Protein AF-A0A183Q1Z3-F1 (afdb_monomer_lite)

Secondary structure (DSSP, 8-state):
-----------HHHHHHHHHHHHHHHHHHHHHHHHHHHHHHHHHHHHHHHHHHH---TTS--EEEEEE-SS-EEEEE---TT--HHHHHHHH-S--

Organism: NCBI:txid31246

pLDDT: mean 79.38, std 13.53, range [37.22, 91.81]

Foldseek 3Di:
DDDPPDDPPPDPVVVVVVVVVVVVVVCVVVVCPVVVVVVVVVVVVVVVVVVLQVDDDPPDKHFPDWDDDPPDIDTDIDDDPDPDPVVVCVVVDDDD

Sequence (96 aa):
MGNAQAAKKGDPADVKALLEEAKKEFLEKWEKPAQVVKLKQVEHTLNEKRILQAISFPFLVRLDYHFKDNSNLYMVLEFVNGGEMFSHLRRIGRFR

Radius of gyration: 29.05 Å; chains: 1; bounding box: 70×61×61 Å

Structure (mmCIF, N/CA/C/O backbone):
data_AF-A0A183Q1Z3-F1
#
_entry.id   AF-A0A183Q1Z3-F1
#
loop_
_atom_site.group_PDB
_atom_site.id
_atom_site.type_symbol
_atom_site.label_atom_id
_atom_site.label_alt_id
_atom_site.label_comp_id
_atom_site.label_asym_id
_atom_site.label_entity_id
_atom_site.label_seq_id
_atom_site.pdbx_PDB_ins_code
_atom_site.Cartn_x
_atom_site.Cartn_y
_atom_site.Cartn_z
_atom_site.occupancy
_atom_site.B_iso_or_equiv
_atom_site.auth_seq_id
_atom_site.auth_comp_id
_atom_site.auth_asym_id
_atom_site.auth_atom_id
_atom_site.pdbx_PDB_model_num
ATOM 1 N N . MET A 1 1 ? 51.815 49.734 -27.940 1.00 43.56 1 MET A N 1
ATOM 2 C CA . MET A 1 1 ? 51.853 48.423 -27.257 1.00 43.56 1 MET A CA 1
ATOM 3 C C . MET A 1 1 ? 50.426 48.050 -26.894 1.00 43.56 1 MET A C 1
ATOM 5 O O . MET A 1 1 ? 49.896 48.599 -25.943 1.00 43.56 1 MET A O 1
ATOM 9 N N . GLY A 1 2 ? 49.766 47.219 -27.695 1.00 40.38 2 GLY A N 1
ATOM 10 C CA . GLY A 1 2 ? 48.374 46.832 -27.466 1.00 40.38 2 GLY A CA 1
ATOM 11 C C . GLY A 1 2 ? 48.152 45.436 -28.018 1.00 40.38 2 GLY A C 1
ATOM 12 O O . GLY A 1 2 ? 47.819 45.284 -29.187 1.00 40.38 2 GLY A O 1
ATOM 13 N N . ASN A 1 3 ? 48.405 44.419 -27.196 1.00 37.22 3 ASN A N 1
ATOM 14 C CA . ASN A 1 3 ? 48.125 43.035 -27.555 1.00 37.22 3 ASN A CA 1
ATOM 15 C C . ASN A 1 3 ? 46.651 42.748 -27.266 1.00 37.22 3 ASN A C 1
ATOM 17 O O . ASN A 1 3 ? 46.288 42.392 -26.148 1.00 37.22 3 ASN A O 1
ATOM 21 N N . ALA A 1 4 ? 45.810 42.887 -28.286 1.00 45.94 4 ALA A N 1
ATOM 22 C CA . ALA A 1 4 ? 44.530 42.200 -28.329 1.00 45.94 4 ALA A CA 1
ATOM 23 C C . ALA A 1 4 ? 44.819 40.739 -28.697 1.00 45.94 4 ALA A C 1
ATOM 25 O O . ALA A 1 4 ? 45.033 40.411 -29.864 1.00 45.94 4 ALA A O 1
ATOM 26 N N . GLN A 1 5 ? 44.886 39.856 -27.698 1.00 43.91 5 GLN A N 1
ATOM 27 C CA . GLN A 1 5 ? 44.822 38.423 -27.961 1.00 43.91 5 GLN A CA 1
ATOM 28 C C . GLN A 1 5 ? 43.425 38.127 -28.500 1.00 43.91 5 GLN A C 1
ATOM 30 O O . GLN A 1 5 ? 42.435 38.121 -27.771 1.00 43.91 5 GLN A O 1
ATO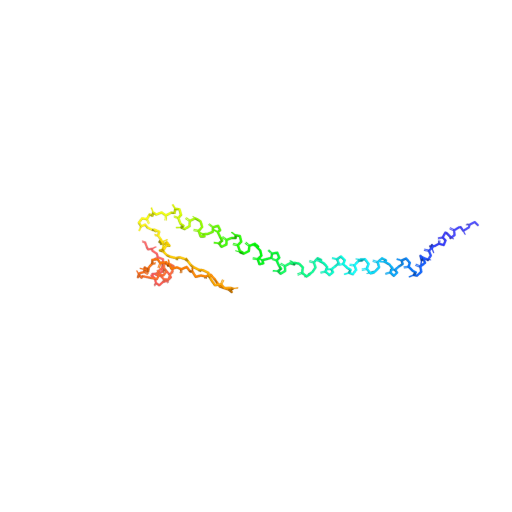M 35 N N . ALA A 1 6 ? 43.372 37.964 -29.818 1.00 39.81 6 ALA A N 1
ATOM 36 C CA . ALA A 1 6 ? 42.210 37.522 -30.553 1.00 39.81 6 ALA A CA 1
ATOM 37 C C . ALA A 1 6 ? 41.665 36.244 -29.907 1.00 39.81 6 ALA A C 1
ATOM 39 O O . ALA A 1 6 ? 42.353 35.222 -29.840 1.00 39.81 6 ALA A O 1
ATOM 40 N N . ALA A 1 7 ? 40.422 36.317 -29.432 1.00 44.69 7 ALA A N 1
ATOM 41 C CA . ALA A 1 7 ? 39.636 35.144 -29.108 1.00 44.69 7 ALA A CA 1
ATOM 42 C C . ALA A 1 7 ? 39.648 34.235 -30.342 1.00 44.69 7 ALA A C 1
ATOM 44 O O . ALA A 1 7 ? 39.115 34.602 -31.392 1.00 44.69 7 ALA A O 1
ATOM 45 N N . LYS A 1 8 ? 40.321 33.083 -30.234 1.00 53.81 8 LYS A N 1
ATOM 46 C CA . LYS A 1 8 ? 40.278 32.030 -31.247 1.00 53.81 8 LYS A CA 1
ATOM 47 C C . LYS A 1 8 ? 38.808 31.674 -31.442 1.00 53.81 8 LYS A C 1
ATOM 49 O O . LYS A 1 8 ? 38.197 31.053 -30.577 1.00 53.81 8 LYS A O 1
ATOM 54 N N . LYS A 1 9 ? 38.231 32.150 -32.543 1.00 54.97 9 LYS A N 1
ATOM 55 C CA . LYS A 1 9 ? 36.886 31.803 -32.989 1.00 54.97 9 LYS A CA 1
ATOM 56 C C . LYS A 1 9 ? 36.954 30.310 -33.303 1.00 54.97 9 LYS A C 1
ATOM 58 O O . LYS A 1 9 ? 37.531 29.949 -34.321 1.00 54.97 9 LYS A O 1
ATOM 63 N N . GLY A 1 10 ? 36.526 29.481 -32.3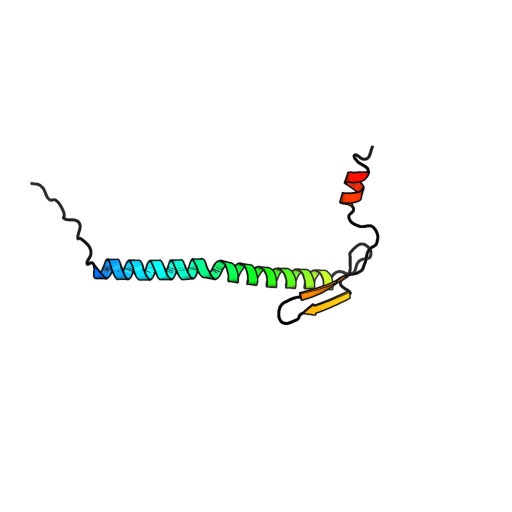48 1.00 61.06 10 GLY A N 1
ATOM 64 C CA . GLY A 1 10 ? 36.599 28.024 -32.447 1.00 61.06 10 GLY A CA 1
ATOM 65 C C . GLY A 1 10 ? 36.030 27.563 -33.781 1.00 61.06 10 GLY A C 1
ATOM 66 O O . GLY A 1 10 ? 35.034 28.127 -34.249 1.00 61.06 10 GLY A O 1
ATOM 67 N N . ASP A 1 11 ? 36.706 26.603 -34.406 1.00 72.38 11 ASP A N 1
ATOM 68 C CA . ASP A 1 11 ? 36.310 26.073 -35.699 1.00 72.38 11 ASP A CA 1
ATOM 69 C C . ASP A 1 11 ? 34.821 25.680 -35.667 1.00 72.38 11 ASP A C 1
ATOM 71 O O . ASP A 1 11 ? 34.350 25.057 -34.709 1.00 72.38 11 ASP A O 1
ATOM 75 N N . PRO A 1 12 ? 34.033 26.049 -36.690 1.00 73.38 12 PRO A N 1
ATOM 76 C CA . PRO A 1 12 ? 32.588 25.816 -36.694 1.00 73.38 12 PRO A CA 1
ATOM 77 C C . PRO A 1 12 ? 32.215 24.325 -36.614 1.00 73.38 12 PRO A C 1
ATOM 79 O O . PRO A 1 12 ? 31.097 23.992 -36.219 1.00 73.38 12 PRO A O 1
ATOM 82 N N . ALA A 1 13 ? 33.147 23.428 -36.952 1.00 77.31 13 ALA A N 1
ATOM 83 C CA . ALA A 1 13 ? 32.999 21.986 -36.784 1.00 77.31 13 ALA A CA 1
ATOM 84 C C . ALA A 1 13 ? 33.002 21.561 -35.304 1.00 77.31 13 ALA A C 1
ATOM 86 O O . ALA A 1 13 ? 32.152 20.766 -34.903 1.00 77.31 13 ALA A O 1
ATOM 87 N N . ASP A 1 14 ? 33.880 22.145 -34.487 1.00 78.25 14 ASP A N 1
ATOM 88 C CA . ASP A 1 14 ? 34.004 21.821 -33.061 1.00 78.25 14 ASP A CA 1
ATOM 89 C C . ASP A 1 14 ? 32.777 22.296 -32.279 1.00 78.25 14 ASP A C 1
ATOM 91 O O . ASP A 1 14 ? 32.251 21.585 -31.422 1.00 78.25 14 ASP A O 1
ATOM 95 N N . VAL A 1 15 ? 32.254 23.475 -32.634 1.00 81.06 15 VAL A N 1
ATOM 96 C CA . VAL A 1 15 ? 31.016 24.010 -32.046 1.00 81.06 15 VAL A CA 1
ATOM 97 C C . VAL A 1 15 ? 29.827 23.106 -32.371 1.00 81.06 15 VAL A C 1
ATOM 99 O O . VAL A 1 15 ? 28.984 22.853 -31.512 1.00 81.06 15 VAL A O 1
ATOM 102 N N . LYS A 1 16 ? 29.760 22.580 -33.599 1.00 85.31 16 LYS A N 1
ATOM 103 C CA . LYS A 1 16 ? 28.686 21.672 -34.009 1.00 85.31 16 LYS A CA 1
ATOM 104 C C . LYS A 1 16 ? 28.779 20.323 -33.293 1.00 85.31 16 LYS A C 1
ATOM 106 O O . LYS A 1 16 ? 27.755 19.818 -32.846 1.00 85.31 16 LYS A O 1
ATOM 111 N N . ALA A 1 17 ? 29.983 19.772 -33.143 1.00 86.81 17 ALA A N 1
ATOM 112 C CA . ALA A 1 17 ? 30.201 18.531 -32.402 1.00 86.81 17 ALA A CA 1
ATOM 113 C C . ALA A 1 17 ? 29.805 18.675 -30.922 1.00 86.81 17 ALA A C 1
ATOM 115 O O . ALA A 1 17 ? 29.105 17.817 -30.388 1.00 86.81 17 ALA A O 1
ATOM 116 N N . LEU A 1 18 ? 30.169 19.796 -30.290 1.00 88.12 18 LEU A N 1
ATOM 117 C CA . LEU A 1 18 ? 29.795 20.092 -28.907 1.00 88.12 18 LEU A CA 1
ATOM 118 C C . LEU A 1 18 ? 28.274 20.214 -28.732 1.00 88.12 18 LEU A C 1
ATOM 120 O O . LEU A 1 18 ? 27.722 19.709 -27.757 1.00 88.12 18 LEU A O 1
ATOM 124 N N . LEU A 1 19 ? 27.589 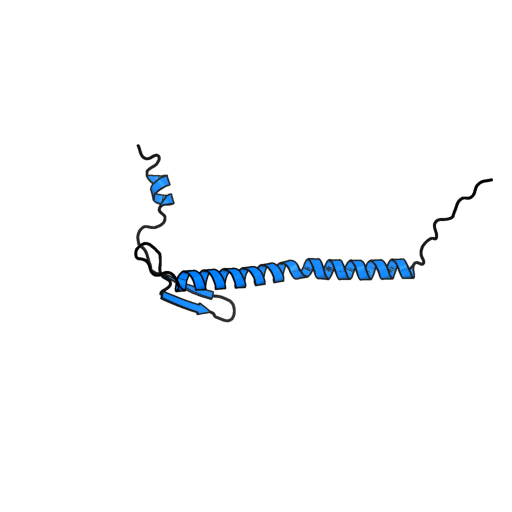20.871 -29.674 1.00 88.44 19 LEU A N 1
ATOM 125 C CA . LEU A 1 19 ? 26.133 21.025 -29.633 1.00 88.44 19 LEU A CA 1
ATOM 126 C C . LEU A 1 19 ? 25.400 19.691 -29.806 1.00 88.44 19 LEU A C 1
ATOM 128 O O . LEU A 1 19 ? 24.398 19.470 -29.128 1.00 88.44 19 LEU A O 1
ATOM 132 N N . GLU A 1 20 ? 25.883 18.801 -30.674 1.00 90.88 20 GLU A N 1
ATOM 133 C CA . GLU A 1 20 ? 25.283 17.472 -30.850 1.00 90.88 20 GLU A CA 1
ATOM 134 C C . GLU A 1 20 ? 25.507 16.572 -29.626 1.00 90.88 20 GLU A C 1
ATOM 136 O O . GLU A 1 20 ? 24.568 15.903 -29.191 1.00 90.88 20 GLU A O 1
ATOM 141 N N . GLU A 1 21 ? 26.693 16.609 -29.008 1.00 91.75 21 GLU A N 1
ATOM 142 C CA . GLU A 1 21 ? 26.947 15.863 -27.767 1.00 91.75 21 GLU A CA 1
ATOM 143 C C . GLU A 1 21 ? 26.073 16.387 -26.618 1.00 91.75 21 GLU A C 1
ATOM 145 O O . GLU A 1 21 ? 25.373 15.613 -25.965 1.00 91.75 21 GLU A O 1
ATOM 150 N N . ALA A 1 22 ? 25.998 17.711 -26.437 1.00 89.00 22 ALA A N 1
ATOM 151 C CA . ALA A 1 22 ? 25.146 18.323 -25.417 1.00 89.00 22 ALA A CA 1
ATOM 152 C C . ALA A 1 22 ? 23.654 18.012 -25.639 1.00 89.00 22 ALA A C 1
ATOM 154 O O . ALA A 1 22 ? 22.906 17.780 -24.686 1.00 89.00 22 ALA A O 1
ATOM 155 N N . LYS A 1 23 ? 23.203 17.976 -26.899 1.00 89.50 23 LYS A N 1
ATOM 156 C CA . LYS A 1 23 ? 21.826 17.610 -27.254 1.00 89.50 23 LYS A CA 1
ATOM 157 C C . LYS A 1 23 ? 21.533 16.145 -26.935 1.00 89.50 23 LYS A C 1
ATOM 159 O O . LYS A 1 23 ? 20.449 15.849 -26.435 1.00 89.50 23 LYS A O 1
ATOM 164 N N . LYS A 1 24 ? 22.484 15.245 -27.192 1.00 87.56 24 LYS A N 1
ATOM 165 C CA . LYS A 1 24 ? 22.378 13.818 -26.871 1.00 87.56 24 LYS A CA 1
ATOM 166 C C . LYS A 1 24 ? 22.321 13.583 -25.361 1.00 87.56 24 LYS A C 1
ATOM 168 O O . LYS A 1 24 ? 21.407 12.900 -24.904 1.00 87.56 24 LYS A O 1
ATOM 173 N N . GLU A 1 25 ? 23.219 14.196 -24.590 1.00 85.75 25 GLU A N 1
ATOM 174 C CA . GLU A 1 25 ? 23.194 14.123 -23.122 1.00 85.75 25 GLU A CA 1
ATOM 175 C C . GLU A 1 25 ? 21.874 14.655 -22.549 1.00 85.75 25 GLU A C 1
ATOM 177 O O . GLU A 1 25 ? 21.285 14.057 -21.644 1.00 85.75 25 GLU A O 1
ATOM 182 N N . PHE A 1 26 ? 21.375 15.769 -23.096 1.00 85.31 26 PHE A N 1
ATOM 183 C CA . PHE A 1 26 ? 20.102 16.345 -22.678 1.00 85.31 26 PHE A CA 1
ATOM 184 C C . PHE A 1 26 ? 18.925 15.404 -22.963 1.00 85.31 26 PHE A C 1
ATOM 186 O O . PHE A 1 26 ? 18.110 15.172 -22.068 1.00 85.31 26 PHE A O 1
ATOM 193 N N . LEU A 1 27 ? 18.846 14.829 -24.169 1.00 81.81 27 LEU A N 1
ATOM 194 C CA . LEU A 1 27 ? 17.788 13.880 -24.535 1.00 81.81 27 LEU A CA 1
ATOM 195 C C . LEU A 1 27 ? 17.821 12.643 -23.634 1.00 81.81 27 LEU A C 1
ATOM 197 O O . LEU A 1 27 ? 16.798 12.243 -23.083 1.00 81.81 27 LEU A O 1
ATOM 201 N N . GLU A 1 28 ? 19.009 12.083 -23.412 1.00 80.69 28 GLU A N 1
ATOM 202 C CA . GLU A 1 28 ? 19.189 10.905 -22.570 1.00 80.69 28 GLU A CA 1
ATOM 203 C C . GLU A 1 28 ? 18.752 11.170 -21.122 1.00 80.69 28 GLU A C 1
ATOM 205 O O . GLU A 1 28 ? 18.098 10.334 -20.491 1.00 80.69 28 GLU A O 1
ATOM 210 N N . LYS A 1 29 ? 19.064 12.358 -20.597 1.00 77.44 29 LYS A N 1
ATOM 211 C CA . LYS A 1 29 ? 18.658 12.776 -19.254 1.00 77.44 29 LYS A CA 1
ATOM 212 C C . LYS A 1 29 ? 17.162 13.085 -19.152 1.00 77.44 29 LYS A C 1
ATOM 214 O O . LYS A 1 29 ? 16.585 12.869 -18.087 1.00 77.44 29 LYS A O 1
ATOM 219 N N . TRP A 1 30 ? 16.538 13.579 -20.221 1.00 76.44 30 TRP A N 1
ATOM 220 C CA . TRP A 1 30 ? 15.139 14.017 -20.233 1.00 76.44 30 TRP A CA 1
ATOM 221 C C . TRP A 1 30 ? 14.134 12.913 -20.590 1.00 76.44 30 TRP A C 1
ATOM 223 O O . TRP A 1 30 ? 12.989 12.973 -20.149 1.00 76.44 30 TRP A O 1
ATOM 233 N N . GLU A 1 31 ? 14.541 11.875 -21.326 1.00 68.75 31 GLU A N 1
ATOM 234 C CA . GLU A 1 31 ? 13.671 10.738 -21.680 1.00 68.75 31 GLU A CA 1
ATOM 235 C C . GLU A 1 31 ? 13.643 9.633 -20.609 1.00 68.75 31 GLU A C 1
ATOM 237 O O . GLU A 1 31 ? 12.634 8.946 -20.422 1.00 68.75 31 GLU A O 1
ATOM 242 N N . LYS A 1 32 ? 14.708 9.508 -19.808 1.00 69.38 32 LYS A N 1
ATOM 243 C CA . LYS A 1 32 ? 14.791 8.525 -18.714 1.00 69.38 32 LYS A CA 1
ATOM 244 C C . LYS A 1 32 ? 13.993 8.809 -17.421 1.00 69.38 32 LYS A C 1
ATOM 246 O O . LYS A 1 32 ? 13.744 7.837 -16.703 1.00 69.38 32 LYS A O 1
ATOM 251 N N . PRO A 1 33 ? 13.536 10.027 -17.059 1.00 67.81 33 PRO A N 1
ATOM 252 C CA . PRO A 1 33 ? 12.890 10.257 -15.769 1.00 67.81 33 PRO A CA 1
ATOM 253 C C . PRO A 1 33 ? 11.541 9.538 -15.669 1.00 67.81 33 PRO A C 1
ATOM 255 O O . PRO A 1 33 ? 11.226 8.991 -14.615 1.00 67.81 33 PRO A O 1
ATOM 258 N N . ALA A 1 34 ? 10.784 9.428 -16.766 1.00 69.25 34 ALA A N 1
ATOM 259 C CA . ALA A 1 34 ? 9.529 8.674 -16.784 1.00 69.25 34 ALA A CA 1
ATOM 260 C C . ALA A 1 34 ? 9.745 7.169 -16.529 1.00 69.25 34 ALA A C 1
ATOM 262 O O . ALA A 1 34 ? 8.959 6.539 -15.819 1.00 69.25 34 ALA A O 1
ATOM 263 N N . GLN A 1 35 ? 10.826 6.590 -17.064 1.00 69.00 35 GLN A N 1
ATOM 264 C CA . GLN A 1 35 ? 11.184 5.192 -16.805 1.00 69.00 35 GLN A CA 1
ATOM 265 C C . GLN A 1 35 ? 11.672 4.990 -15.369 1.00 69.00 35 GLN A C 1
ATOM 267 O O . GLN A 1 35 ? 11.245 4.046 -14.711 1.00 69.00 35 GLN A O 1
ATOM 272 N N . VAL A 1 36 ? 12.503 5.898 -14.849 1.00 67.12 36 VAL A N 1
ATOM 273 C CA . VAL A 1 36 ? 13.001 5.829 -13.466 1.00 67.12 36 VAL A CA 1
ATOM 274 C C . VAL A 1 36 ? 11.854 5.923 -12.456 1.00 67.12 36 VAL A C 1
ATOM 276 O O . VAL A 1 36 ? 11.842 5.174 -11.481 1.00 67.12 36 VAL A O 1
ATOM 279 N N . VAL A 1 37 ? 10.862 6.789 -12.692 1.00 71.75 37 VAL A N 1
ATOM 280 C CA . VAL A 1 37 ? 9.668 6.878 -11.835 1.00 71.75 37 VAL A CA 1
ATOM 281 C C . VAL A 1 37 ? 8.868 5.576 -11.883 1.00 71.75 37 VAL A C 1
ATOM 283 O O . VAL A 1 37 ? 8.514 5.056 -10.827 1.00 71.75 37 VAL A O 1
ATOM 286 N N . LYS A 1 38 ? 8.644 4.999 -13.072 1.00 72.56 38 LYS A N 1
ATOM 287 C CA . LYS A 1 38 ? 7.963 3.699 -13.205 1.00 72.56 38 LYS A CA 1
ATOM 288 C C . LYS A 1 38 ? 8.706 2.577 -12.475 1.00 72.56 38 LYS A C 1
ATOM 290 O O . LYS A 1 38 ? 8.075 1.809 -11.759 1.00 72.56 38 LYS A O 1
ATOM 295 N N . LEU A 1 39 ? 10.029 2.500 -12.607 1.00 72.88 39 LEU A N 1
ATOM 296 C CA . LEU A 1 39 ? 10.843 1.481 -11.935 1.00 72.88 39 LEU A CA 1
ATOM 297 C C . LEU A 1 39 ? 10.769 1.606 -10.410 1.00 72.88 39 LEU A C 1
ATOM 299 O O . LEU A 1 39 ? 10.540 0.611 -9.725 1.00 72.88 39 LEU A O 1
ATOM 303 N N . LYS A 1 40 ? 10.878 2.831 -9.880 1.00 75.81 40 LYS A N 1
ATOM 304 C CA . LYS A 1 40 ? 10.747 3.079 -8.437 1.00 75.81 40 LYS A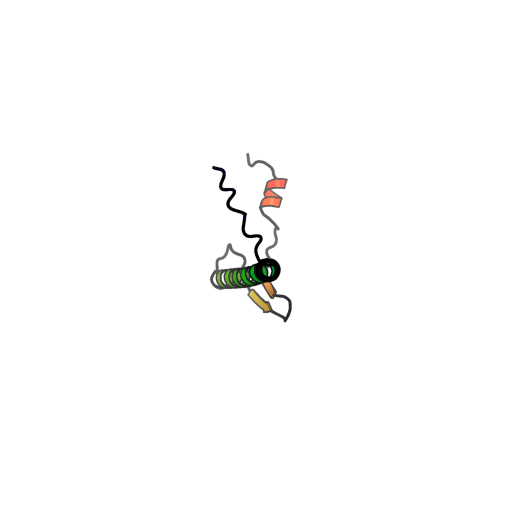 CA 1
ATOM 305 C C . LYS A 1 40 ? 9.364 2.712 -7.906 1.00 75.81 40 LYS A C 1
ATOM 307 O O . LYS A 1 40 ? 9.280 2.163 -6.812 1.00 75.81 40 LYS A O 1
ATOM 312 N N . GLN A 1 41 ? 8.306 2.981 -8.673 1.00 79.62 41 GLN A N 1
ATOM 313 C CA . GLN A 1 41 ? 6.940 2.584 -8.320 1.00 79.62 41 GLN A CA 1
ATOM 314 C C . GLN A 1 41 ? 6.805 1.062 -8.242 1.00 79.62 41 GLN A C 1
ATOM 316 O O . GLN A 1 41 ? 6.299 0.551 -7.251 1.00 79.62 41 GLN A O 1
ATOM 321 N N . VAL A 1 42 ? 7.345 0.325 -9.219 1.00 81.69 42 VAL A N 1
ATOM 322 C CA . VAL A 1 42 ? 7.339 -1.149 -9.194 1.00 81.69 42 VAL A CA 1
ATOM 323 C C . VAL A 1 42 ? 8.044 -1.687 -7.948 1.00 81.69 42 VAL A C 1
ATOM 325 O O . VAL A 1 42 ? 7.532 -2.591 -7.287 1.00 81.69 42 VAL A O 1
ATOM 328 N N . GLU A 1 43 ? 9.204 -1.126 -7.611 1.00 84.94 43 GLU A N 1
ATOM 329 C CA . GLU A 1 43 ? 9.969 -1.544 -6.437 1.00 84.94 43 GLU A CA 1
ATOM 330 C C . GLU A 1 43 ? 9.224 -1.237 -5.127 1.00 84.94 43 GLU A C 1
ATOM 332 O O . GLU A 1 43 ? 9.147 -2.099 -4.249 1.00 84.94 43 GLU A O 1
ATOM 337 N N . HIS A 1 44 ? 8.599 -0.057 -5.029 1.00 86.75 44 HIS A N 1
ATOM 338 C CA . HIS A 1 44 ? 7.765 0.332 -3.887 1.00 86.75 44 HIS A CA 1
ATOM 339 C C . HIS A 1 44 ? 6.572 -0.604 -3.716 1.00 86.75 44 HIS A C 1
ATOM 341 O O . HIS A 1 44 ? 6.394 -1.171 -2.641 1.00 86.75 44 HIS A O 1
ATOM 347 N N . THR A 1 45 ? 5.804 -0.846 -4.779 1.00 86.25 45 THR A N 1
ATOM 348 C CA . THR A 1 45 ? 4.636 -1.731 -4.728 1.00 86.25 45 THR A CA 1
ATOM 349 C C . THR A 1 45 ? 5.022 -3.164 -4.355 1.00 86.25 45 THR A C 1
ATOM 351 O O . THR A 1 45 ? 4.314 -3.835 -3.603 1.00 86.25 45 THR A O 1
ATOM 354 N N . LEU A 1 46 ? 6.168 -3.655 -4.840 1.00 86.38 46 LEU A N 1
ATOM 355 C CA . LEU A 1 46 ? 6.665 -4.977 -4.465 1.00 86.38 46 LEU A CA 1
ATOM 356 C C . LEU A 1 46 ? 7.061 -5.034 -2.985 1.00 86.38 46 LEU A C 1
ATOM 358 O O . LEU A 1 46 ? 6.848 -6.056 -2.332 1.00 86.38 46 LEU A O 1
ATOM 362 N N . ASN A 1 47 ? 7.632 -3.953 -2.455 1.00 88.69 47 ASN A N 1
ATOM 363 C CA . ASN A 1 47 ? 7.977 -3.854 -1.045 1.00 88.69 47 ASN A CA 1
ATOM 364 C C . ASN A 1 47 ? 6.729 -3.783 -0.153 1.00 88.69 47 ASN A C 1
ATOM 366 O O . ASN A 1 47 ? 6.636 -4.537 0.811 1.00 88.69 47 ASN A O 1
ATOM 370 N N . GLU A 1 48 ? 5.742 -2.961 -0.513 1.00 87.12 48 GLU A N 1
ATOM 371 C CA . GLU A 1 48 ? 4.445 -2.898 0.175 1.00 87.12 48 GLU A CA 1
ATOM 372 C C . GLU A 1 48 ? 3.774 -4.267 0.219 1.00 87.12 48 GLU A C 1
ATOM 374 O O . GLU A 1 48 ? 3.371 -4.723 1.288 1.00 87.12 48 GLU A O 1
ATOM 379 N N . LYS A 1 49 ? 3.749 -4.981 -0.914 1.00 87.81 49 LYS A N 1
ATOM 380 C CA . LYS A 1 49 ? 3.264 -6.363 -0.965 1.00 87.81 49 LYS A CA 1
ATOM 381 C C . LYS A 1 49 ? 4.006 -7.246 0.042 1.00 87.81 49 LYS A C 1
ATOM 383 O O . LYS A 1 49 ? 3.358 -7.968 0.790 1.00 87.81 49 LYS A O 1
ATOM 388 N N . ARG A 1 50 ? 5.344 -7.227 0.063 1.00 88.69 50 ARG A N 1
ATOM 389 C CA . ARG A 1 50 ? 6.131 -8.065 0.991 1.00 88.69 50 ARG A CA 1
ATOM 390 C C . ARG A 1 50 ? 5.788 -7.774 2.449 1.00 88.69 50 ARG A C 1
ATOM 392 O O . ARG A 1 50 ? 5.646 -8.708 3.230 1.00 88.69 50 ARG A O 1
ATOM 399 N N . ILE A 1 51 ? 5.637 -6.500 2.796 1.00 89.75 51 ILE A N 1
ATOM 400 C CA . ILE A 1 51 ? 5.267 -6.069 4.146 1.00 89.75 51 ILE A CA 1
ATOM 401 C C . ILE A 1 51 ? 3.862 -6.575 4.492 1.00 89.75 51 ILE A C 1
ATOM 403 O O . ILE A 1 51 ? 3.687 -7.225 5.519 1.00 89.75 51 ILE A O 1
ATOM 407 N N . LEU A 1 52 ? 2.884 -6.363 3.609 1.00 87.25 52 LEU A N 1
ATOM 408 C CA . LEU A 1 52 ? 1.508 -6.833 3.798 1.00 87.25 52 LEU A CA 1
ATOM 409 C C . LEU A 1 52 ? 1.407 -8.362 3.897 1.00 87.25 52 LEU A C 1
ATOM 411 O O . LEU A 1 52 ? 0.544 -8.867 4.604 1.00 87.25 52 LEU A O 1
ATOM 415 N N . GLN A 1 53 ? 2.295 -9.103 3.230 1.00 87.06 53 GLN A N 1
ATOM 416 C CA . GLN A 1 53 ? 2.370 -10.563 3.342 1.00 87.06 53 GLN A CA 1
ATOM 417 C C . GLN A 1 53 ? 3.002 -11.044 4.653 1.00 87.06 53 GLN A C 1
ATOM 419 O O . GLN A 1 53 ? 2.690 -12.139 5.112 1.00 87.06 53 GLN A O 1
ATOM 424 N N . ALA A 1 54 ? 3.915 -10.267 5.235 1.00 88.88 54 ALA A N 1
ATOM 425 C CA . ALA A 1 54 ? 4.624 -10.642 6.457 1.00 88.88 54 ALA A CA 1
ATOM 426 C C . ALA A 1 54 ? 3.836 -10.315 7.735 1.00 88.88 54 ALA A C 1
ATOM 428 O O . ALA A 1 54 ? 4.140 -10.847 8.802 1.00 88.88 54 ALA A O 1
ATOM 429 N N . ILE A 1 55 ? 2.844 -9.428 7.647 1.00 87.56 55 ILE A N 1
ATOM 430 C CA . ILE A 1 55 ? 2.092 -8.948 8.800 1.00 87.56 55 ILE A CA 1
ATOM 431 C C . ILE A 1 55 ? 0.766 -9.703 8.910 1.00 87.56 55 ILE A C 1
ATOM 433 O O . ILE A 1 55 ? -0.087 -9.632 8.032 1.00 87.56 55 ILE A O 1
ATOM 437 N N . SER A 1 56 ? 0.563 -10.376 10.041 1.00 84.75 56 SER A N 1
ATOM 438 C CA . SER A 1 56 ? -0.719 -10.975 10.410 1.00 84.75 56 SER A CA 1
ATOM 439 C C . SER A 1 56 ? -1.067 -10.556 11.830 1.00 84.75 56 SER A C 1
ATOM 441 O O . SER A 1 56 ? -0.505 -11.078 12.794 1.00 84.75 56 SER A O 1
ATOM 443 N N . PHE A 1 57 ? -1.979 -9.593 11.963 1.00 87.88 57 PHE A N 1
ATOM 444 C CA . PHE A 1 57 ? -2.393 -9.066 13.259 1.00 87.88 57 PHE A CA 1
ATOM 445 C C . PHE A 1 57 ? -3.870 -8.636 13.242 1.00 87.88 57 PHE A C 1
ATOM 447 O O . PHE A 1 57 ? -4.306 -8.092 12.230 1.00 87.88 57 PHE A O 1
ATOM 454 N N . PRO A 1 58 ? -4.641 -8.817 14.335 1.00 87.25 58 PRO A N 1
ATOM 455 C CA . PRO A 1 58 ? -6.096 -8.610 14.339 1.00 87.25 58 PRO A CA 1
ATOM 456 C C . PRO A 1 58 ? -6.576 -7.184 14.030 1.00 87.25 58 PRO A C 1
ATOM 458 O O . PRO A 1 58 ? -7.737 -6.998 13.690 1.00 87.25 58 PRO A O 1
ATOM 461 N N . PHE A 1 59 ? -5.712 -6.175 14.173 1.00 87.19 59 PHE A N 1
ATOM 462 C CA . PHE A 1 59 ? -6.054 -4.766 13.928 1.00 87.19 59 PHE A CA 1
ATOM 463 C C . PHE A 1 59 ? -5.513 -4.222 12.600 1.00 87.19 59 PHE A C 1
ATOM 465 O O . PHE A 1 59 ? -5.580 -3.017 12.361 1.00 87.19 59 PHE A O 1
ATOM 472 N N . LEU A 1 60 ? -4.950 -5.082 11.749 1.00 88.00 60 LEU A N 1
ATOM 473 C CA . LEU A 1 60 ? -4.420 -4.699 10.445 1.00 88.00 60 LEU A CA 1
ATOM 474 C C . LEU A 1 60 ? -5.148 -5.452 9.338 1.00 88.00 60 LEU A C 1
ATOM 476 O O . LEU A 1 60 ? -5.446 -6.636 9.466 1.00 88.00 60 LEU A O 1
ATOM 480 N N . VAL A 1 61 ? -5.410 -4.747 8.239 1.00 88.88 61 VAL A N 1
ATOM 481 C CA . VAL A 1 61 ? -6.022 -5.336 7.048 1.00 88.88 61 VAL A CA 1
ATOM 482 C C . VAL A 1 61 ? -5.040 -6.327 6.440 1.00 88.88 61 VAL A C 1
ATOM 484 O O . VAL A 1 61 ? -3.903 -5.971 6.119 1.00 88.88 61 VAL A O 1
ATOM 487 N N . ARG A 1 62 ? -5.484 -7.572 6.286 1.00 89.62 62 ARG A N 1
ATOM 488 C CA . ARG A 1 62 ? -4.678 -8.639 5.697 1.00 89.62 62 ARG A CA 1
ATOM 489 C C . ARG A 1 62 ? -4.825 -8.653 4.181 1.00 89.62 62 ARG A C 1
ATOM 491 O O . ARG A 1 62 ? -5.873 -8.306 3.635 1.00 89.62 62 ARG A O 1
ATOM 498 N N . LEU A 1 63 ? -3.754 -9.063 3.511 1.00 91.38 63 LEU A N 1
ATOM 499 C CA . LEU A 1 63 ? -3.742 -9.336 2.079 1.00 91.38 63 LEU A CA 1
ATOM 500 C C . LEU A 1 63 ? -4.042 -10.823 1.857 1.00 91.38 63 LEU A C 1
ATOM 502 O O . LEU A 1 63 ? -3.175 -11.660 2.102 1.00 91.38 63 LEU A O 1
ATOM 506 N N . ASP A 1 64 ? -5.243 -11.141 1.372 1.00 89.56 64 ASP A N 1
ATOM 507 C CA . ASP A 1 64 ? -5.676 -12.525 1.141 1.00 89.56 64 ASP A CA 1
ATOM 508 C C . ASP A 1 64 ? -5.076 -13.089 -0.152 1.00 89.56 64 ASP A C 1
ATOM 510 O O . ASP A 1 64 ? -4.501 -14.177 -0.170 1.00 89.56 64 ASP A O 1
ATOM 514 N N . TYR A 1 65 ? -5.166 -12.328 -1.247 1.00 89.56 65 TYR A N 1
ATOM 515 C CA . TYR A 1 65 ? -4.662 -12.741 -2.557 1.00 89.56 65 TYR A CA 1
ATOM 516 C C . TYR A 1 65 ? -4.038 -11.574 -3.312 1.00 89.56 65 TYR A C 1
ATOM 518 O O . TYR A 1 65 ? -4.390 -10.414 -3.129 1.00 89.56 65 TYR A O 1
ATOM 526 N N . HIS A 1 66 ? -3.104 -11.880 -4.204 1.00 88.94 66 HIS A N 1
ATOM 527 C CA . HIS A 1 66 ? -2.560 -10.906 -5.140 1.00 88.94 66 HIS A CA 1
ATOM 528 C C . HIS A 1 66 ? -2.243 -11.598 -6.461 1.00 88.94 66 HIS A C 1
ATOM 530 O O . HIS A 1 66 ? -1.762 -12.732 -6.484 1.00 88.94 66 HIS A O 1
ATOM 536 N N . PHE A 1 67 ? -2.487 -10.911 -7.566 1.00 90.06 67 PHE A N 1
ATOM 537 C CA . PHE A 1 67 ? -2.169 -11.398 -8.903 1.00 90.06 67 PHE A CA 1
ATOM 538 C C . PHE A 1 67 ? -1.846 -10.215 -9.808 1.00 90.06 67 PHE A C 1
ATOM 540 O O . PHE A 1 67 ? -2.236 -9.086 -9.533 1.00 90.06 67 PHE A O 1
ATOM 547 N N . LYS A 1 68 ? -1.088 -10.457 -10.873 1.00 88.81 68 LYS A N 1
ATOM 548 C CA . LYS A 1 68 ? -0.739 -9.432 -11.859 1.00 88.81 68 LYS A CA 1
ATOM 549 C C . LYS A 1 68 ? -1.106 -9.916 -13.249 1.00 88.81 68 LYS A C 1
ATOM 551 O O . LYS A 1 68 ? -0.987 -11.110 -13.520 1.00 88.81 68 LYS A O 1
ATOM 556 N N . ASP A 1 69 ? -1.493 -8.991 -14.108 1.00 90.69 69 ASP A N 1
ATOM 557 C CA . ASP A 1 69 ? -1.557 -9.213 -15.547 1.00 90.69 69 ASP A CA 1
ATOM 558 C C . ASP A 1 69 ? -0.395 -8.463 -16.239 1.00 90.69 69 ASP A C 1
ATOM 560 O O . ASP A 1 69 ? 0.584 -8.066 -15.596 1.00 90.69 69 ASP A O 1
ATOM 564 N N . ASN A 1 70 ? -0.461 -8.302 -17.562 1.00 87.31 70 ASN A N 1
ATOM 565 C CA . ASN A 1 70 ? 0.581 -7.622 -18.338 1.00 87.31 70 ASN A CA 1
ATOM 566 C C . ASN A 1 70 ? 0.619 -6.097 -18.126 1.00 87.31 70 ASN A C 1
ATOM 568 O O . ASN A 1 70 ? 1.532 -5.439 -18.621 1.00 87.31 70 ASN A O 1
ATOM 572 N N . SER A 1 71 ? -0.374 -5.510 -17.459 1.00 81.75 71 SER A N 1
ATOM 573 C CA . SER A 1 71 ? -0.562 -4.057 -17.378 1.00 81.75 71 SER A CA 1
ATOM 574 C C . SER A 1 71 ? -0.836 -3.541 -15.963 1.00 81.75 71 SER A C 1
ATOM 576 O O . SER A 1 71 ? -0.526 -2.389 -15.677 1.00 81.75 71 SER A O 1
ATOM 578 N N . ASN A 1 72 ? -1.357 -4.378 -15.072 1.00 82.94 72 ASN A N 1
ATOM 579 C CA . ASN A 1 72 ? -1.921 -4.034 -13.779 1.00 82.94 72 ASN A CA 1
ATOM 580 C C . ASN A 1 72 ? -1.581 -5.087 -12.716 1.00 82.94 72 ASN A C 1
ATOM 582 O O . ASN A 1 72 ? -1.371 -6.274 -12.981 1.00 82.94 72 ASN A O 1
ATOM 586 N N . LEU A 1 73 ? -1.575 -4.626 -11.469 1.00 86.19 73 LEU A N 1
ATOM 587 C CA . LEU A 1 73 ? -1.447 -5.453 -10.280 1.00 86.19 73 LEU A CA 1
ATOM 588 C C . LEU A 1 73 ? -2.748 -5.379 -9.485 1.00 86.19 73 LEU A C 1
ATOM 590 O O . LEU A 1 73 ? -3.274 -4.296 -9.240 1.00 86.19 73 LEU A O 1
ATOM 594 N N . TYR A 1 74 ? -3.219 -6.533 -9.042 1.00 88.56 74 TYR A N 1
ATOM 595 C CA . TYR A 1 74 ? -4.428 -6.692 -8.257 1.00 88.56 74 TYR A CA 1
ATOM 596 C C . TYR A 1 74 ? -4.067 -7.199 -6.865 1.00 88.56 74 TYR A C 1
ATOM 598 O O . TYR A 1 74 ? -3.303 -8.157 -6.710 1.00 8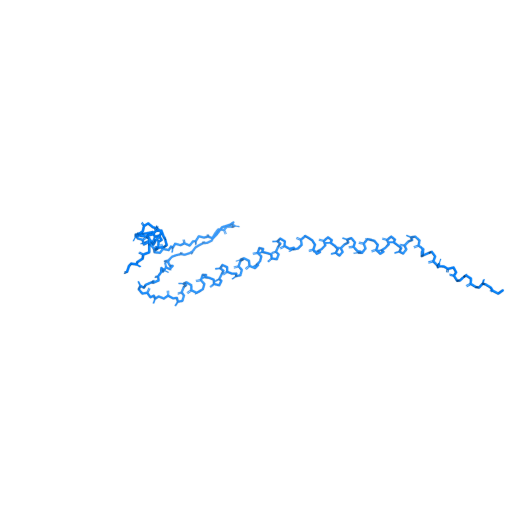8.56 74 TYR A O 1
ATOM 606 N N . MET A 1 75 ? -4.631 -6.550 -5.852 1.00 90.38 75 MET A N 1
ATOM 607 C CA . MET A 1 75 ? -4.492 -6.914 -4.446 1.00 90.38 75 MET A CA 1
ATOM 608 C C . MET A 1 75 ? -5.886 -7.098 -3.852 1.00 90.38 75 MET A C 1
ATOM 610 O O . MET A 1 75 ? -6.720 -6.199 -3.929 1.00 90.38 75 MET A O 1
ATOM 614 N N . VAL A 1 76 ? -6.136 -8.272 -3.284 1.00 91.81 76 VAL A N 1
ATOM 615 C CA . VAL A 1 76 ? -7.379 -8.632 -2.604 1.00 91.81 76 VAL A CA 1
ATOM 616 C C . VAL A 1 76 ? -7.134 -8.501 -1.110 1.00 91.81 76 VAL A C 1
ATOM 618 O O . VAL A 1 76 ? -6.331 -9.239 -0.539 1.00 91.81 76 VAL A O 1
ATOM 621 N N . LEU A 1 77 ? -7.802 -7.529 -0.505 1.00 91.25 77 LEU A N 1
ATOM 622 C CA . LEU A 1 77 ? -7.652 -7.159 0.896 1.00 91.25 77 LEU A CA 1
ATOM 623 C C . LEU A 1 77 ? -8.898 -7.560 1.684 1.00 91.25 77 LEU A C 1
ATOM 625 O O . LEU A 1 77 ? -10.001 -7.596 1.132 1.00 91.25 77 LEU A O 1
ATOM 629 N N . GLU A 1 78 ? -8.720 -7.798 2.980 1.00 89.81 78 GLU A N 1
ATOM 630 C CA . GLU A 1 78 ? -9.828 -8.031 3.902 1.00 89.81 78 GLU A CA 1
ATOM 631 C C . GLU A 1 78 ? -10.796 -6.834 3.905 1.00 89.81 78 GLU A C 1
ATOM 633 O O . GLU A 1 78 ? -10.399 -5.674 4.056 1.00 89.81 78 GLU A O 1
ATOM 638 N N . PHE A 1 79 ? -12.088 -7.112 3.734 1.00 89.12 79 PHE A N 1
ATOM 639 C CA . PHE A 1 79 ? -13.112 -6.076 3.714 1.00 89.12 79 PHE A CA 1
ATOM 640 C C . PHE A 1 79 ? -13.526 -5.687 5.136 1.00 89.12 79 PHE A C 1
ATOM 642 O O . PHE A 1 79 ? -14.091 -6.494 5.874 1.00 89.12 79 PHE A O 1
ATOM 649 N N . VAL A 1 80 ? -13.300 -4.423 5.497 1.00 87.75 80 VAL A N 1
ATOM 650 C CA . VAL A 1 80 ? -13.669 -3.877 6.808 1.00 87.75 80 VAL A CA 1
ATOM 651 C C . VAL A 1 80 ? -14.813 -2.877 6.658 1.00 87.75 80 VAL A C 1
ATOM 653 O O . VAL A 1 80 ? -14.670 -1.807 6.063 1.00 87.75 80 VAL A O 1
ATOM 656 N N . ASN A 1 81 ? -15.960 -3.217 7.244 1.00 85.88 81 ASN A N 1
ATOM 657 C CA . ASN A 1 81 ? -17.107 -2.321 7.335 1.00 85.88 81 ASN A CA 1
ATOM 658 C C . ASN A 1 81 ? -16.836 -1.205 8.345 1.00 85.88 81 ASN A C 1
ATOM 660 O O . ASN A 1 81 ? -16.471 -1.468 9.487 1.00 85.88 81 ASN A O 1
ATOM 664 N N . GLY A 1 82 ? -17.067 0.043 7.946 1.00 84.12 82 GLY A N 1
ATOM 665 C CA . GLY A 1 82 ? -16.910 1.193 8.837 1.00 84.12 82 GLY A CA 1
ATOM 666 C C . GLY A 1 82 ? -16.289 2.409 8.168 1.00 84.12 82 GLY A C 1
ATOM 667 O O . GLY A 1 82 ? -16.493 3.513 8.653 1.00 84.12 82 GLY A O 1
ATOM 668 N N . GLY A 1 83 ? -15.611 2.256 7.029 1.00 85.19 83 GLY A N 1
ATOM 669 C CA . GLY A 1 83 ? -14.975 3.380 6.338 1.00 85.19 83 GLY A CA 1
ATOM 670 C C . GLY A 1 83 ? -13.831 4.005 7.144 1.00 85.19 83 GLY A C 1
ATOM 671 O O . GLY A 1 83 ? -13.301 3.414 8.081 1.00 85.19 83 GLY A O 1
ATOM 672 N N . GLU A 1 84 ? -13.423 5.215 6.769 1.00 86.88 84 GLU A N 1
ATOM 673 C CA . GLU A 1 84 ? -12.238 5.842 7.355 1.00 86.88 84 GLU A CA 1
ATOM 674 C C . GLU A 1 84 ? -12.512 6.473 8.723 1.00 86.88 84 GLU A C 1
ATOM 676 O O . GLU A 1 84 ? -13.431 7.283 8.886 1.00 86.88 84 GLU A O 1
ATOM 681 N N . MET A 1 85 ? -11.626 6.215 9.688 1.00 84.88 85 MET A N 1
ATOM 682 C CA . MET A 1 85 ? -11.671 6.849 11.009 1.00 84.88 85 MET A CA 1
ATOM 683 C C . MET A 1 85 ? -11.710 8.382 10.911 1.00 84.88 85 MET A C 1
ATOM 685 O O . MET A 1 85 ? -12.510 9.021 11.589 1.00 84.88 85 MET A O 1
ATOM 689 N N . PHE A 1 86 ? -10.928 8.988 10.012 1.00 83.25 86 PHE A N 1
ATOM 690 C CA . PHE A 1 86 ? -10.918 10.443 9.825 1.00 83.25 86 PHE A CA 1
ATOM 691 C C . PHE A 1 86 ? -12.250 11.017 9.342 1.00 83.25 86 PHE A C 1
ATOM 693 O O . PHE A 1 86 ? -12.553 12.174 9.637 1.00 83.25 86 PHE A O 1
ATOM 700 N N . SER A 1 87 ? -13.052 10.232 8.626 1.00 84.88 87 SER A N 1
ATOM 701 C CA . SER A 1 87 ? -14.393 10.649 8.217 1.00 84.88 87 SER A CA 1
ATOM 702 C C . SER A 1 87 ? -15.335 10.717 9.417 1.00 84.88 87 SER A C 1
ATOM 704 O O . SER A 1 87 ? -16.114 11.662 9.543 1.00 84.88 87 SER A O 1
ATOM 706 N N . HIS A 1 88 ? -15.225 9.766 10.345 1.00 85.94 88 HIS A N 1
ATOM 707 C CA . HIS A 1 88 ? -15.962 9.814 11.609 1.00 85.94 88 HIS A CA 1
ATOM 708 C C . HIS A 1 88 ? -15.481 10.952 12.502 1.00 85.94 88 HIS A C 1
ATOM 710 O O . HIS A 1 88 ? -16.307 11.707 13.005 1.00 85.94 88 HIS A O 1
ATOM 716 N N . LEU A 1 89 ? -14.165 11.146 12.623 1.00 85.31 89 LEU A N 1
ATOM 717 C CA . LEU A 1 89 ? -13.580 12.245 13.399 1.00 85.31 89 LEU A CA 1
ATOM 718 C C . LEU A 1 89 ? -14.042 13.617 12.894 1.00 85.31 89 LEU A C 1
ATOM 720 O O . LEU A 1 89 ? -14.449 14.461 13.687 1.00 85.31 89 LEU A O 1
ATOM 724 N N . ARG A 1 90 ? -14.053 13.834 11.573 1.00 84.62 90 ARG A N 1
ATOM 725 C CA . ARG A 1 90 ? -14.554 15.087 10.983 1.00 84.62 90 ARG A CA 1
ATOM 726 C C . ARG A 1 90 ? -16.049 15.303 11.220 1.00 84.62 90 ARG A C 1
ATOM 728 O O . ARG A 1 90 ? -16.465 16.446 11.366 1.00 84.62 90 A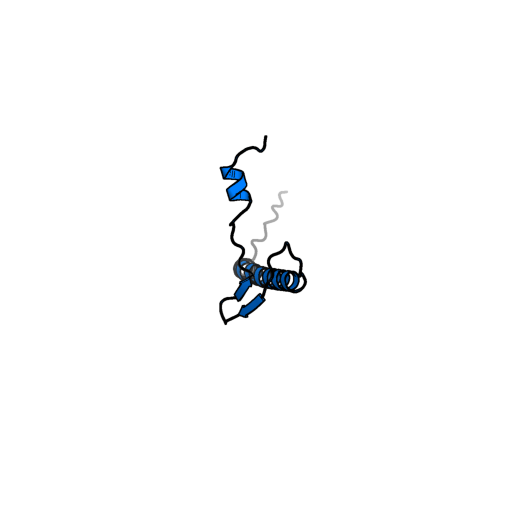RG A O 1
ATOM 735 N N . ARG A 1 91 ? -16.847 14.230 11.264 1.00 80.94 91 ARG A N 1
ATOM 736 C CA . ARG A 1 91 ? -18.298 14.303 11.504 1.00 80.94 91 ARG A CA 1
ATOM 737 C C . ARG A 1 91 ? -18.640 14.582 12.967 1.00 80.94 91 ARG A C 1
ATOM 739 O O . ARG A 1 91 ? -19.579 15.319 13.236 1.00 80.94 91 ARG A O 1
ATOM 746 N N . ILE A 1 92 ? -17.900 13.977 13.894 1.00 82.06 92 ILE A N 1
ATOM 747 C CA . ILE A 1 92 ? -18.137 14.091 15.340 1.00 82.06 92 ILE A CA 1
ATOM 748 C C . ILE A 1 92 ? -17.559 15.411 15.890 1.00 82.06 92 ILE A C 1
ATOM 750 O O . ILE A 1 92 ? -18.074 15.951 16.865 1.00 82.06 92 ILE A O 1
ATOM 754 N N . GLY A 1 93 ? -16.540 15.979 15.238 1.00 74.88 93 GLY A N 1
ATOM 755 C CA . GLY A 1 93 ? -15.906 17.229 15.654 1.00 74.88 93 GLY A CA 1
ATOM 756 C C . GLY A 1 93 ? -14.835 17.014 16.729 1.00 74.88 93 GLY A C 1
ATOM 757 O O . GLY A 1 93 ? -14.164 15.985 16.763 1.00 74.88 93 GLY A O 1
ATOM 758 N N . ARG A 1 94 ? -14.623 18.012 17.597 1.00 70.38 94 ARG A N 1
ATOM 759 C CA . ARG A 1 94 ? -13.635 17.931 18.686 1.00 70.38 94 ARG A CA 1
ATOM 760 C C . ARG A 1 94 ? -14.191 17.044 19.798 1.00 70.38 94 ARG A C 1
ATOM 762 O O . ARG A 1 94 ? -15.219 17.386 20.378 1.00 70.38 94 ARG A O 1
ATOM 769 N N . PHE A 1 95 ? -13.500 15.948 20.116 1.00 63.62 95 PHE A N 1
ATOM 770 C CA . PHE A 1 95 ? -13.759 15.225 21.360 1.00 63.62 95 PHE A CA 1
ATOM 771 C C . PHE A 1 95 ? -13.653 16.206 22.532 1.00 63.62 95 PHE A C 1
ATOM 773 O O . PHE A 1 95 ? -12.709 17.003 22.595 1.00 63.62 95 PHE A O 1
ATOM 780 N N . ARG A 1 96 ? -14.684 16.202 23.378 1.00 53.31 96 ARG A N 1
ATOM 781 C CA . ARG A 1 96 ? -14.762 17.016 24.588 1.00 53.31 96 ARG A CA 1
ATOM 782 C C . ARG A 1 96 ? -14.061 16.307 25.734 1.00 53.31 96 ARG A C 1
ATOM 784 O O . ARG A 1 96 ? -14.189 15.065 25.792 1.00 53.31 96 ARG A O 1
#

InterPro domains:
  IPR000719 Protein kinase domain [PF00069] (17-94)
  IPR000719 Protein kinase domain [PS50011] (1-96)
  IPR011009 Protein kinase-like domain superfamily [SSF56112] (21-95)